Protein AF-A0A1V4EN80-F1 (afdb_monomer_lite)

pLDDT: mean 83.75, std 21.22, range [40.97, 98.88]

Structure (mmCIF, N/CA/C/O backbone):
data_AF-A0A1V4EN80-F1
#
_entry.id   AF-A0A1V4EN80-F1
#
loop_
_atom_site.group_PDB
_atom_site.id
_atom_site.type_symbol
_atom_site.label_atom_id
_atom_site.label_alt_id
_atom_site.label_comp_id
_atom_site.label_asym_id
_atom_site.label_entity_id
_atom_site.label_seq_id
_atom_site.pdbx_PDB_ins_code
_atom_site.Cartn_x
_atom_site.Cartn_y
_atom_site.Cartn_z
_atom_site.occupancy
_atom_site.B_iso_or_equiv
_atom_site.auth_seq_id
_atom_site.auth_comp_id
_atom_site.auth_asym_id
_atom_site.auth_atom_id
_atom_site.pdbx_PDB_model_num
ATOM 1 N N . MET A 1 1 ? 13.459 69.118 -54.278 1.00 47.97 1 MET A N 1
ATOM 2 C CA . MET A 1 1 ? 12.628 68.719 -53.125 1.00 47.97 1 MET A CA 1
ATOM 3 C C . MET A 1 1 ? 13.184 67.419 -52.588 1.00 47.97 1 MET A C 1
ATOM 5 O O . MET A 1 1 ? 13.144 66.418 -53.289 1.00 47.97 1 MET A O 1
ATOM 9 N N . ALA A 1 2 ? 13.816 67.483 -51.419 1.00 44.62 2 ALA A N 1
ATOM 10 C CA . ALA A 1 2 ? 14.372 66.327 -50.732 1.00 44.62 2 ALA A CA 1
ATOM 11 C C . ALA A 1 2 ? 13.238 65.565 -50.035 1.00 44.62 2 ALA A C 1
ATOM 13 O O . ALA A 1 2 ? 12.457 66.169 -49.305 1.00 44.62 2 ALA A O 1
ATOM 14 N N . GLY A 1 3 ? 13.150 64.260 -50.273 1.00 40.97 3 GLY A N 1
ATOM 15 C CA . GLY A 1 3 ? 12.233 63.363 -49.582 1.00 40.97 3 GLY A CA 1
ATOM 16 C C . GLY A 1 3 ? 12.987 62.101 -49.199 1.00 40.97 3 GLY 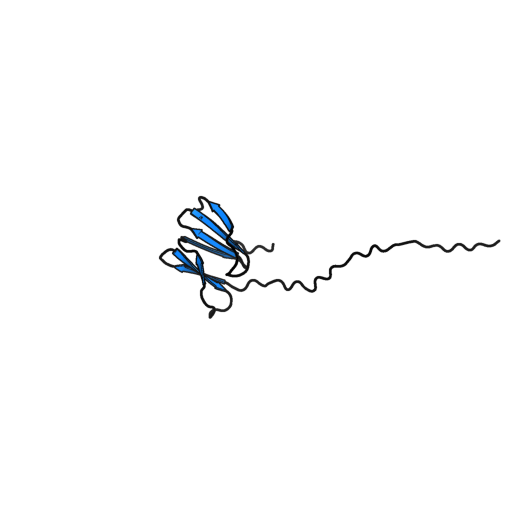A C 1
ATOM 17 O O . GLY A 1 3 ? 13.075 61.174 -49.995 1.00 40.97 3 GLY A O 1
ATOM 18 N N . LEU A 1 4 ? 13.571 62.095 -48.002 1.00 50.78 4 LEU A N 1
ATOM 19 C CA . LEU A 1 4 ? 14.156 60.910 -47.388 1.00 50.78 4 LEU A CA 1
ATOM 20 C C . LEU A 1 4 ? 13.590 60.805 -45.970 1.00 50.78 4 LEU A C 1
ATOM 22 O O . LEU A 1 4 ? 13.948 61.591 -45.097 1.00 50.78 4 LEU A O 1
ATOM 26 N N . LEU A 1 5 ? 12.691 59.850 -45.754 1.00 49.31 5 LEU A N 1
ATOM 27 C CA . LEU A 1 5 ? 12.313 59.367 -44.430 1.00 49.31 5 LEU A CA 1
ATOM 28 C C . LEU A 1 5 ? 12.266 57.838 -44.517 1.00 49.31 5 LEU A C 1
ATOM 30 O O . LEU A 1 5 ? 11.407 57.312 -45.227 1.00 49.31 5 LEU A O 1
ATOM 34 N N . PRO A 1 6 ? 13.180 57.105 -43.861 1.00 51.16 6 PRO A N 1
ATOM 35 C CA . PRO A 1 6 ? 13.035 55.668 -43.729 1.00 51.16 6 PRO A CA 1
ATOM 36 C C . PRO A 1 6 ? 11.945 55.336 -42.703 1.00 51.16 6 PRO A C 1
ATOM 38 O O . PRO A 1 6 ? 11.866 55.917 -41.621 1.00 51.16 6 PRO A O 1
ATOM 41 N N . ALA A 1 7 ? 11.100 54.381 -43.081 1.00 54.31 7 ALA A N 1
ATOM 42 C CA . ALA A 1 7 ? 10.155 53.706 -42.210 1.00 54.31 7 ALA A CA 1
ATOM 43 C C . ALA A 1 7 ? 10.874 52.680 -41.323 1.00 54.31 7 ALA A C 1
ATOM 45 O O . ALA A 1 7 ? 11.855 52.075 -41.752 1.00 54.31 7 ALA A O 1
ATOM 46 N N . GLY A 1 8 ? 10.303 52.397 -40.151 1.00 47.41 8 GLY A N 1
ATOM 47 C CA . GLY A 1 8 ? 10.409 51.053 -39.583 1.00 47.41 8 GLY A CA 1
ATOM 48 C C . GLY A 1 8 ? 10.825 50.955 -38.122 1.00 47.41 8 GLY A C 1
ATOM 49 O O . GLY A 1 8 ? 11.986 50.727 -37.824 1.00 47.41 8 GLY A O 1
ATOM 50 N N . LEU A 1 9 ? 9.818 51.037 -37.250 1.00 52.44 9 LEU 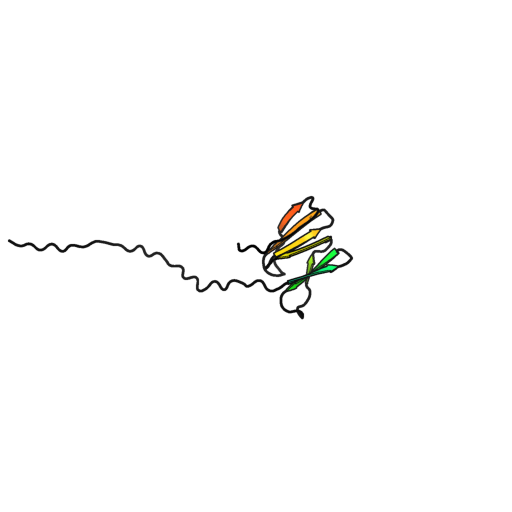A N 1
ATOM 51 C CA . LEU A 1 9 ? 9.512 50.051 -36.204 1.00 52.44 9 LEU A CA 1
ATOM 52 C C . LEU A 1 9 ? 10.629 49.692 -35.210 1.00 52.44 9 LEU A C 1
ATOM 54 O O . LEU A 1 9 ? 11.437 48.792 -35.419 1.00 52.44 9 LEU A O 1
ATOM 58 N N . GLY A 1 10 ? 10.546 50.319 -34.036 1.00 48.19 10 GLY A N 1
ATOM 59 C CA . GLY A 1 10 ? 11.076 49.736 -32.815 1.00 48.19 10 GLY A CA 1
ATOM 60 C C . GLY A 1 10 ? 10.286 48.481 -32.448 1.00 48.19 10 GLY A C 1
ATOM 61 O O . GLY A 1 10 ? 9.075 48.530 -32.253 1.00 48.19 10 GLY A O 1
ATOM 62 N N . THR A 1 11 ? 10.987 47.366 -32.303 1.00 47.28 11 THR A N 1
ATOM 63 C CA . THR A 1 11 ? 10.538 46.255 -31.469 1.00 47.28 11 THR A CA 1
ATOM 64 C C . THR A 1 11 ? 11.682 45.936 -30.527 1.00 47.28 11 THR A C 1
ATOM 66 O O . THR A 1 11 ? 12.631 45.247 -30.893 1.00 47.28 11 THR A O 1
ATOM 69 N N . THR A 1 12 ? 11.623 46.472 -29.309 1.00 44.81 12 THR A N 1
ATOM 70 C CA . THR A 1 12 ? 12.379 45.898 -28.199 1.00 44.81 12 THR A CA 1
ATOM 71 C C . THR A 1 12 ? 11.799 44.513 -27.962 1.00 44.81 12 THR A C 1
ATOM 73 O O . THR A 1 12 ? 10.725 44.374 -27.375 1.00 44.81 12 THR A O 1
ATOM 76 N N . SER A 1 13 ? 12.458 43.483 -28.478 1.00 53.97 13 SER A N 1
ATOM 77 C CA . SER A 1 13 ? 12.161 42.108 -28.109 1.00 53.97 13 SER A CA 1
ATOM 78 C C . SER A 1 13 ? 12.481 41.978 -26.624 1.00 53.97 13 SER A C 1
ATOM 80 O O . SER A 1 13 ? 13.644 41.966 -26.226 1.00 53.97 13 SER A O 1
ATOM 82 N N . ALA A 1 14 ? 11.439 41.937 -25.794 1.00 46.53 14 ALA A N 1
ATOM 83 C CA . ALA A 1 14 ? 11.564 41.468 -24.428 1.00 46.53 14 ALA A CA 1
ATOM 84 C C . ALA A 1 14 ? 12.190 40.072 -24.494 1.00 46.53 14 ALA A C 1
ATOM 86 O O . ALA A 1 14 ? 11.644 39.168 -25.131 1.00 46.53 14 ALA A O 1
ATOM 87 N N . SER A 1 15 ? 13.366 39.912 -23.894 1.00 54.09 15 SER A N 1
ATOM 88 C CA . SER A 1 15 ? 13.996 38.612 -23.728 1.00 54.09 15 SER A CA 1
ATOM 89 C C . SER A 1 15 ? 13.116 37.786 -22.794 1.00 54.09 15 SER A C 1
ATOM 91 O O . SER A 1 15 ? 13.261 37.849 -21.574 1.00 54.09 15 SER A O 1
ATOM 93 N N . ALA A 1 16 ? 12.178 37.029 -23.363 1.00 52.41 16 ALA A N 1
ATOM 94 C CA . ALA A 1 16 ? 11.603 35.891 -22.677 1.00 52.41 16 ALA A CA 1
ATOM 95 C C . ALA A 1 16 ? 12.777 34.952 -22.399 1.00 52.41 16 ALA A C 1
ATOM 97 O O . ALA A 1 16 ? 13.342 34.354 -23.316 1.00 52.41 16 ALA A O 1
ATOM 98 N N . GLN A 1 17 ? 13.203 34.903 -21.138 1.00 45.00 17 GLN A N 1
ATOM 99 C CA . GLN A 1 17 ? 14.103 33.873 -20.655 1.00 45.00 17 GLN A CA 1
ATOM 100 C C . GLN A 1 17 ? 13.371 32.548 -20.857 1.00 45.00 17 GLN A C 1
ATOM 102 O O . GLN A 1 17 ? 12.575 32.126 -20.023 1.00 45.00 17 GLN A O 1
ATOM 107 N N . ALA A 1 18 ? 13.598 31.913 -22.003 1.00 45.16 18 ALA A N 1
ATOM 108 C CA . ALA A 1 18 ? 13.300 30.511 -22.169 1.00 45.16 18 ALA A CA 1
ATOM 109 C C . ALA A 1 18 ? 14.209 29.784 -21.176 1.00 45.16 18 ALA A C 1
ATOM 111 O O . ALA A 1 18 ? 15.387 29.553 -21.444 1.00 45.16 18 ALA A O 1
ATOM 112 N N . GLN A 1 19 ? 13.671 29.483 -19.992 1.00 46.03 19 GLN A N 1
ATOM 113 C CA . GLN A 1 19 ? 14.190 28.422 -19.150 1.00 46.03 19 GLN A CA 1
ATOM 114 C C . GLN A 1 19 ? 14.097 27.149 -19.982 1.00 46.03 19 GLN A C 1
ATOM 116 O O . GLN A 1 19 ? 13.085 26.454 -19.990 1.00 46.03 19 GLN A O 1
ATOM 121 N N . THR A 1 20 ? 15.161 26.851 -20.718 1.00 42.09 20 THR A N 1
ATOM 122 C CA . THR A 1 20 ? 15.401 25.522 -21.249 1.00 42.09 20 THR A CA 1
ATOM 123 C C . THR A 1 20 ? 15.756 24.655 -20.051 1.00 42.09 20 THR A C 1
ATOM 125 O O . THR A 1 20 ? 16.927 24.404 -19.764 1.00 42.09 20 THR A O 1
ATOM 128 N N . GLN A 1 21 ? 14.737 24.224 -19.310 1.00 45.31 21 GLN A N 1
ATOM 129 C CA . GLN A 1 21 ? 14.835 22.948 -18.634 1.00 45.31 21 GLN A CA 1
ATOM 130 C C . GLN A 1 21 ? 15.072 21.942 -19.764 1.00 45.31 21 GLN A C 1
ATOM 132 O O . GLN A 1 21 ? 14.174 21.661 -20.557 1.00 45.31 21 GLN A O 1
ATOM 137 N N . GLY A 1 22 ? 16.325 21.492 -19.917 1.00 50.28 22 GLY A N 1
ATOM 138 C CA . GLY A 1 22 ? 16.623 20.289 -20.698 1.00 50.28 22 GLY A CA 1
ATOM 139 C C . GLY A 1 22 ? 15.665 19.180 -20.262 1.00 50.28 22 GLY A C 1
ATOM 140 O O . GLY A 1 22 ? 15.159 19.276 -19.143 1.00 50.28 22 GLY A O 1
ATOM 141 N N . PRO A 1 23 ? 15.362 18.196 -21.132 1.00 53.62 23 PRO A N 1
ATOM 142 C CA . PRO A 1 23 ? 14.209 17.317 -20.959 1.00 53.62 23 PRO A CA 1
ATOM 143 C C . PRO A 1 23 ? 14.129 16.884 -19.502 1.00 53.62 23 PRO A C 1
ATOM 145 O O . PRO A 1 23 ? 15.044 16.211 -19.026 1.00 53.62 23 PRO A O 1
ATOM 148 N N . ALA A 1 24 ? 13.098 17.354 -18.788 1.00 55.03 24 ALA A N 1
ATOM 149 C CA . ALA A 1 24 ? 12.800 16.850 -17.463 1.00 55.03 24 ALA A CA 1
ATOM 150 C C . ALA A 1 24 ? 12.681 15.349 -17.672 1.00 55.03 24 ALA A C 1
ATOM 152 O O . ALA A 1 24 ? 11.801 14.881 -18.397 1.00 55.03 24 ALA A O 1
ATOM 153 N N . GLN A 1 25 ? 13.677 14.616 -17.190 1.00 50.78 25 GLN A N 1
ATOM 154 C CA . GLN A 1 25 ? 13.708 13.181 -17.320 1.00 50.78 25 GLN A CA 1
ATOM 155 C C . GLN A 1 25 ? 12.595 12.740 -16.389 1.00 50.78 25 GLN A C 1
ATOM 157 O O . GLN A 1 25 ? 12.798 12.705 -15.179 1.00 50.78 25 GLN A O 1
ATOM 162 N N . ALA A 1 26 ? 11.386 12.590 -16.942 1.00 57.69 26 ALA A N 1
ATOM 163 C CA . ALA A 1 26 ? 10.221 12.184 -16.186 1.00 57.69 26 ALA A CA 1
ATOM 164 C C . ALA A 1 26 ? 10.663 10.960 -15.394 1.00 57.69 26 ALA A C 1
ATOM 166 O O . ALA A 1 26 ? 11.116 9.976 -15.988 1.00 57.69 26 ALA A O 1
ATOM 167 N N . ALA A 1 27 ? 10.669 11.080 -14.067 1.00 60.66 27 ALA A N 1
ATOM 168 C CA . ALA A 1 27 ? 11.023 9.973 -13.208 1.00 60.66 27 ALA A CA 1
ATOM 169 C C . ALA A 1 27 ? 9.957 8.912 -13.465 1.00 60.66 27 ALA A C 1
ATOM 171 O O . ALA A 1 27 ? 8.818 9.038 -13.028 1.00 60.66 27 ALA A O 1
ATOM 172 N N . VAL A 1 28 ? 10.290 7.917 -14.284 1.00 69.44 28 VAL A N 1
ATOM 173 C CA . VAL A 1 28 ? 9.371 6.822 -14.556 1.00 69.44 28 VAL A CA 1
ATOM 174 C C . VAL A 1 28 ? 9.251 6.060 -13.249 1.00 69.44 28 VAL A C 1
ATOM 176 O O . VAL A 1 28 ? 10.232 5.472 -12.789 1.00 69.44 28 VAL A O 1
ATOM 179 N N . ALA A 1 29 ? 8.062 6.101 -12.649 1.00 76.19 29 ALA A N 1
ATOM 180 C CA . ALA A 1 29 ? 7.747 5.290 -11.488 1.00 76.19 29 ALA A CA 1
ATOM 181 C C . ALA A 1 29 ? 8.104 3.830 -11.798 1.00 76.19 29 ALA A C 1
ATOM 183 O O . ALA A 1 29 ? 7.629 3.244 -12.777 1.00 76.19 29 ALA A O 1
ATOM 184 N N . LEU A 1 30 ? 8.991 3.258 -10.988 1.00 89.88 30 LEU A N 1
ATOM 185 C CA . LEU A 1 30 ? 9.373 1.862 -11.130 1.00 89.88 30 LEU A CA 1
ATOM 186 C C . LEU A 1 30 ? 8.190 0.973 -10.715 1.00 89.88 30 LEU A C 1
ATOM 188 O O . LEU A 1 30 ? 7.422 1.343 -9.826 1.00 89.88 30 LEU A O 1
ATOM 192 N N . PRO A 1 31 ? 8.024 -0.212 -11.328 1.00 93.81 31 PRO A N 1
ATOM 193 C CA . PRO A 1 31 ? 6.941 -1.113 -10.963 1.00 93.81 31 PRO A CA 1
ATOM 194 C C . PRO A 1 31 ? 7.055 -1.521 -9.493 1.00 93.81 31 PRO A C 1
ATOM 196 O O . PRO A 1 31 ? 8.149 -1.798 -8.992 1.00 93.81 31 PRO A O 1
ATOM 199 N N . ARG A 1 32 ? 5.909 -1.592 -8.815 1.00 96.69 32 ARG A N 1
ATOM 200 C CA . ARG A 1 32 ? 5.815 -1.965 -7.403 1.00 96.69 32 ARG A CA 1
ATOM 201 C C . ARG A 1 32 ? 4.992 -3.219 -7.214 1.00 96.69 32 ARG A C 1
ATOM 203 O O . ARG A 1 32 ? 4.007 -3.447 -7.912 1.00 96.69 32 ARG A O 1
ATOM 210 N N . ILE A 1 33 ? 5.386 -4.008 -6.223 1.00 98.38 33 ILE A N 1
ATOM 211 C CA . ILE A 1 33 ? 4.592 -5.124 -5.717 1.00 98.38 33 ILE A CA 1
ATOM 212 C C . ILE A 1 33 ? 4.462 -4.941 -4.215 1.00 98.38 33 ILE A C 1
ATOM 214 O O . ILE A 1 33 ? 5.468 -4.777 -3.527 1.00 98.38 33 ILE A O 1
ATOM 218 N N . GLY A 1 34 ? 3.225 -4.985 -3.731 1.00 98.31 34 GLY A N 1
ATOM 219 C CA . GLY A 1 34 ? 2.886 -4.890 -2.320 1.00 98.31 34 GLY A CA 1
ATOM 220 C C . GLY A 1 34 ? 2.321 -6.203 -1.806 1.00 98.31 34 GLY A C 1
ATOM 221 O O . GLY A 1 34 ? 1.607 -6.903 -2.523 1.00 98.31 34 GLY A O 1
ATOM 222 N N . VAL A 1 35 ? 2.640 -6.531 -0.561 1.00 98.69 35 VAL A N 1
ATOM 223 C CA . VAL A 1 35 ? 2.041 -7.645 0.172 1.00 98.69 35 VAL A CA 1
ATOM 224 C C . VAL A 1 35 ? 1.615 -7.159 1.546 1.00 98.69 35 VAL A C 1
ATOM 226 O O . VAL A 1 35 ? 2.340 -6.414 2.201 1.00 98.69 35 VAL A O 1
ATOM 229 N N . LEU A 1 36 ? 0.449 -7.614 1.989 1.00 98.69 36 LEU A N 1
ATOM 230 C CA . LEU A 1 36 ? 0.000 -7.463 3.363 1.00 98.69 36 LEU A CA 1
ATOM 231 C C . LEU A 1 36 ? 0.089 -8.826 4.044 1.00 98.69 36 LEU A C 1
ATOM 233 O O . LEU A 1 36 ? -0.515 -9.797 3.582 1.00 98.69 36 LEU A O 1
ATOM 237 N N . LYS A 1 37 ? 0.879 -8.918 5.112 1.00 98.38 37 LYS A N 1
ATOM 238 C CA . LYS A 1 37 ? 1.035 -10.154 5.881 1.00 98.38 37 LYS A CA 1
ATOM 239 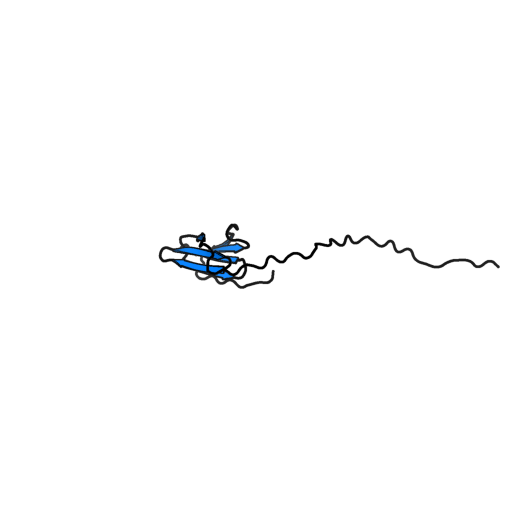C C . LYS A 1 37 ? -0.025 -10.267 6.970 1.00 98.38 37 LYS A C 1
ATOM 241 O O . LYS A 1 37 ? -0.545 -9.276 7.480 1.00 98.38 37 LYS A O 1
ATOM 246 N N . VAL A 1 38 ? -0.261 -11.506 7.400 1.00 97.19 38 VAL A N 1
ATOM 247 C CA . VAL A 1 38 ? -0.901 -11.771 8.693 1.00 97.19 38 VAL A CA 1
ATOM 248 C C . VAL A 1 38 ? -0.109 -11.039 9.781 1.00 97.19 38 VAL A C 1
ATOM 250 O O . VAL A 1 38 ? 1.114 -11.141 9.815 1.00 97.19 38 VAL A O 1
ATOM 253 N N . GLY A 1 39 ? -0.804 -10.299 10.645 1.00 94.75 39 GLY A N 1
ATOM 254 C CA . GLY A 1 39 ? -0.187 -9.444 11.667 1.00 94.75 39 GLY A CA 1
ATOM 255 C C . GLY A 1 39 ? -0.111 -7.960 11.295 1.00 94.75 39 GLY A C 1
ATOM 256 O O . GLY A 1 39 ? 0.132 -7.147 12.177 1.00 94.75 39 GLY A O 1
ATOM 257 N N . GLY A 1 40 ? -0.398 -7.597 10.039 1.00 98.31 40 GLY A N 1
ATOM 258 C CA . GLY A 1 40 ? -0.552 -6.201 9.620 1.00 98.31 40 GLY A CA 1
ATOM 259 C C . GLY A 1 40 ? 0.709 -5.538 9.067 1.00 98.31 40 GLY A C 1
ATOM 260 O O . GLY A 1 40 ? 0.698 -4.331 8.840 1.00 98.31 40 GLY A O 1
ATOM 261 N N . ASP A 1 41 ? 1.777 -6.298 8.816 1.00 98.75 41 ASP A N 1
ATOM 262 C CA . ASP A 1 41 ? 2.962 -5.781 8.127 1.00 98.75 41 ASP A CA 1
ATOM 263 C C . ASP A 1 41 ? 2.666 -5.612 6.630 1.00 98.75 41 ASP A C 1
ATOM 265 O O . ASP A 1 41 ? 2.453 -6.597 5.908 1.00 98.75 41 ASP A O 1
ATOM 269 N N . ALA A 1 42 ? 2.704 -4.371 6.150 1.00 98.69 42 ALA A N 1
ATOM 270 C CA . ALA A 1 42 ? 2.675 -4.032 4.735 1.00 98.69 42 ALA A CA 1
ATOM 271 C C . ALA A 1 42 ? 4.109 -3.914 4.210 1.00 98.69 42 ALA A C 1
ATOM 273 O O . ALA A 1 42 ? 4.880 -3.073 4.671 1.00 98.69 42 ALA A O 1
ATOM 274 N N . LEU A 1 43 ? 4.476 -4.753 3.241 1.00 98.88 43 LEU A N 1
ATOM 275 C CA . LEU A 1 43 ? 5.784 -4.698 2.593 1.00 98.88 43 LEU A CA 1
ATOM 276 C C . LEU A 1 43 ? 5.637 -4.354 1.119 1.00 98.88 43 LEU A C 1
ATOM 278 O O . LEU A 1 43 ? 4.763 -4.893 0.439 1.00 98.88 43 LEU A O 1
ATOM 282 N N . VAL A 1 44 ? 6.543 -3.526 0.609 1.00 98.75 44 VAL A N 1
ATOM 283 C CA . VAL A 1 44 ? 6.619 -3.181 -0.812 1.00 98.75 44 VAL A CA 1
ATOM 284 C C . VAL A 1 44 ? 8.034 -3.401 -1.316 1.00 98.75 44 VAL A C 1
ATOM 286 O O . VAL A 1 44 ? 9.014 -3.169 -0.612 1.00 98.75 44 VAL A O 1
ATOM 289 N N . LYS A 1 45 ? 8.144 -3.883 -2.550 1.00 98.31 45 LYS A N 1
ATOM 290 C CA . LYS A 1 45 ? 9.385 -3.822 -3.321 1.00 98.31 45 LYS A CA 1
ATOM 291 C C . LYS A 1 45 ? 9.164 -2.990 -4.573 1.00 98.31 45 LYS A C 1
ATOM 293 O O . LYS A 1 45 ? 8.070 -2.994 -5.141 1.00 98.31 45 LYS A O 1
ATOM 298 N N . GLU A 1 46 ? 10.224 -2.325 -5.005 1.00 96.88 46 GLU A N 1
ATOM 299 C CA . GLU A 1 46 ? 10.241 -1.462 -6.179 1.00 96.88 46 GLU A CA 1
ATOM 300 C C . GLU A 1 46 ? 11.322 -1.934 -7.159 1.00 96.88 46 GLU A C 1
ATOM 302 O O . GLU A 1 46 ? 12.444 -2.255 -6.764 1.00 96.88 46 GLU A O 1
ATOM 307 N N . GLY A 1 47 ? 10.968 -2.011 -8.443 1.00 96.00 47 GLY A N 1
ATOM 308 C CA . GLY A 1 47 ? 11.836 -2.501 -9.509 1.00 96.00 47 GLY A CA 1
ATOM 309 C C . GLY A 1 47 ? 11.568 -3.959 -9.897 1.00 96.00 47 GLY A C 1
ATOM 310 O O . GLY A 1 47 ? 10.430 -4.426 -9.926 1.00 96.00 47 GLY A O 1
ATOM 311 N N . GLY A 1 48 ? 12.627 -4.679 -10.280 1.00 95.81 48 GLY A N 1
ATOM 312 C CA . GLY A 1 48 ? 12.523 -6.048 -10.792 1.00 95.81 48 GLY A CA 1
ATOM 313 C C . GLY A 1 48 ? 12.020 -7.065 -9.758 1.00 95.81 48 GLY A C 1
ATOM 314 O O . GLY A 1 48 ? 12.018 -6.828 -8.552 1.00 95.81 48 GLY A O 1
ATOM 315 N N . LEU A 1 49 ? 11.648 -8.266 -10.217 1.00 97.00 49 LEU A N 1
ATOM 316 C CA . LEU A 1 49 ? 11.112 -9.313 -9.335 1.00 97.00 49 LEU A CA 1
ATOM 317 C C . LEU A 1 49 ? 12.101 -9.785 -8.250 1.00 97.00 49 LEU A C 1
ATOM 319 O O . LEU A 1 49 ? 11.650 -10.315 -7.235 1.00 97.00 49 LEU A O 1
ATOM 323 N N . SER A 1 50 ? 13.405 -9.558 -8.427 1.00 97.44 50 SER A N 1
ATOM 324 C CA . SER A 1 50 ? 14.465 -9.866 -7.458 1.00 97.44 50 SER A CA 1
ATOM 325 C C . SER A 1 50 ? 14.764 -8.740 -6.459 1.00 97.44 50 SER A C 1
ATOM 327 O O . SER A 1 50 ? 15.688 -8.886 -5.663 1.00 97.44 50 SER A O 1
ATOM 329 N N . ALA A 1 51 ? 14.045 -7.614 -6.512 1.00 97.94 51 ALA A N 1
ATOM 330 C CA . ALA A 1 51 ? 14.239 -6.511 -5.577 1.00 97.94 51 ALA A CA 1
ATOM 331 C C . ALA A 1 51 ? 13.928 -6.929 -4.130 1.00 97.94 51 ALA A C 1
ATOM 333 O O . ALA A 1 51 ? 13.034 -7.745 -3.878 1.00 97.94 51 ALA A O 1
ATOM 334 N N . SER A 1 52 ? 14.665 -6.345 -3.186 1.00 98.31 52 SER A N 1
ATOM 335 C CA . SER A 1 52 ? 14.455 -6.552 -1.754 1.00 98.31 52 SER A CA 1
ATOM 336 C C . SER A 1 52 ? 13.118 -5.967 -1.302 1.00 98.31 52 SER A C 1
ATOM 338 O O . SER A 1 52 ? 12.696 -4.912 -1.772 1.00 98.31 52 SER A O 1
ATOM 340 N N . TRP A 1 53 ? 12.469 -6.646 -0.360 1.00 98.69 53 TRP A N 1
ATOM 341 C CA . TRP A 1 53 ? 11.264 -6.147 0.297 1.00 98.69 53 TRP A CA 1
ATOM 342 C C . TRP A 1 53 ? 11.614 -5.107 1.360 1.00 98.69 53 TRP A C 1
ATOM 344 O O . TRP A 1 53 ? 12.551 -5.308 2.133 1.00 98.69 53 TRP A O 1
ATOM 354 N N . VAL A 1 54 ? 10.822 -4.043 1.430 1.00 98.62 54 VAL A N 1
ATOM 355 C CA . VAL A 1 54 ? 10.889 -2.999 2.456 1.00 98.62 54 VAL A CA 1
ATOM 356 C C . VAL A 1 54 ? 9.612 -3.062 3.284 1.00 98.62 54 VAL A C 1
ATOM 358 O O . VAL A 1 54 ? 8.526 -3.182 2.721 1.00 98.62 54 VAL A O 1
ATOM 361 N N . LEU A 1 55 ? 9.735 -3.023 4.613 1.00 98.62 55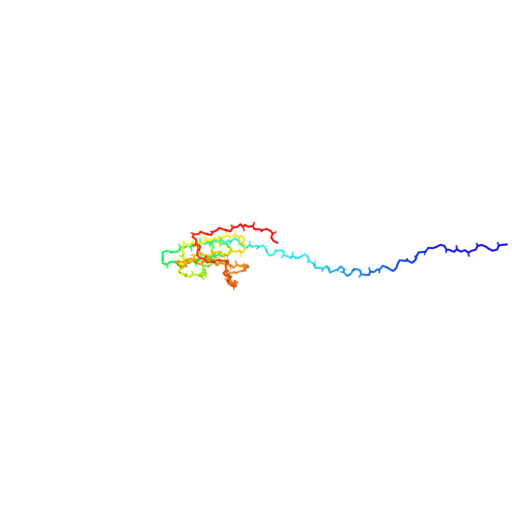 LEU A N 1
ATOM 362 C CA . LEU A 1 55 ? 8.588 -2.815 5.497 1.00 98.62 55 LEU A CA 1
ATOM 363 C C . LEU A 1 55 ? 8.159 -1.353 5.386 1.00 98.62 55 LEU A C 1
ATOM 365 O O . LEU A 1 55 ? 8.941 -0.460 5.697 1.00 98.62 55 LEU A O 1
ATOM 369 N N . GLU A 1 56 ? 6.934 -1.137 4.931 1.00 98.56 56 GLU A N 1
ATOM 370 C CA . GLU A 1 56 ? 6.396 0.189 4.644 1.00 98.56 56 GLU A CA 1
ATOM 371 C C . GLU A 1 56 ? 5.565 0.751 5.795 1.00 98.56 56 GLU A C 1
ATOM 373 O O . GLU A 1 56 ? 5.666 1.935 6.121 1.00 98.56 56 GLU A O 1
ATOM 378 N N . HIS A 1 57 ? 4.749 -0.101 6.418 1.00 98.50 57 HIS A N 1
ATOM 379 C CA . HIS A 1 57 ? 3.914 0.262 7.558 1.00 98.50 57 HIS A CA 1
ATOM 380 C C . HIS A 1 57 ? 3.476 -1.002 8.322 1.00 98.50 57 HIS A C 1
ATOM 382 O O . HIS A 1 57 ? 3.366 -2.076 7.726 1.00 98.50 57 HIS A O 1
ATOM 388 N N . ASP A 1 58 ? 3.208 -0.874 9.621 1.00 98.06 58 ASP A N 1
ATOM 389 C CA . ASP A 1 58 ? 2.640 -1.927 10.479 1.00 98.06 58 ASP A CA 1
ATOM 390 C C . ASP A 1 58 ? 1.167 -1.642 10.846 1.00 98.06 58 ASP A C 1
ATOM 392 O O . ASP A 1 58 ? 0.623 -0.584 10.522 1.00 98.06 58 ASP A O 1
ATOM 396 N N . GLY A 1 59 ? 0.466 -2.607 11.453 1.00 98.06 59 GLY A N 1
ATOM 397 C CA . GLY A 1 59 ? -0.941 -2.433 11.851 1.00 98.06 59 GLY A CA 1
ATOM 398 C C . GLY A 1 59 ? -1.912 -2.178 10.685 1.00 98.06 59 GLY A C 1
ATOM 399 O O . GLY A 1 59 ? -3.003 -1.633 10.884 1.00 98.06 59 GLY A O 1
ATOM 400 N N . VAL A 1 60 ? -1.514 -2.549 9.467 1.00 98.75 60 VAL A N 1
ATOM 401 C CA . VAL A 1 60 ? -2.263 -2.342 8.226 1.00 98.75 60 VAL A CA 1
ATOM 402 C C . VAL A 1 60 ? -3.324 -3.426 8.045 1.00 98.75 60 VAL A C 1
ATOM 404 O O . VAL A 1 60 ? -3.102 -4.597 8.346 1.00 98.75 60 VAL A O 1
ATOM 407 N N . ILE A 1 61 ? -4.481 -3.042 7.512 1.00 98.50 61 ILE A N 1
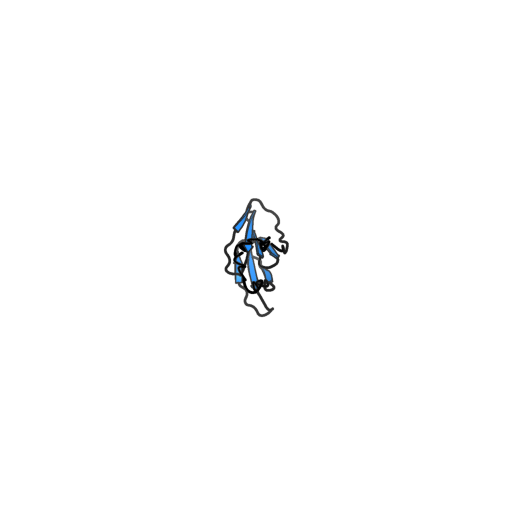ATOM 408 C CA . ILE A 1 61 ? -5.557 -3.953 7.102 1.00 98.50 61 ILE A CA 1
ATOM 409 C C . ILE A 1 61 ? -5.781 -3.963 5.584 1.00 98.50 61 ILE A C 1
ATOM 411 O O . ILE A 1 61 ? -6.367 -4.911 5.069 1.00 98.50 61 ILE A O 1
ATOM 415 N N . GLN A 1 62 ? -5.275 -2.960 4.857 1.00 98.62 62 GLN A N 1
ATOM 416 C CA . GLN A 1 62 ? -5.307 -2.915 3.393 1.00 98.62 62 GLN A CA 1
ATOM 417 C C . GLN A 1 62 ? -4.163 -2.073 2.818 1.00 98.62 62 GLN A C 1
ATOM 419 O O . GLN A 1 62 ? -3.768 -1.062 3.395 1.00 98.62 62 GLN A O 1
ATOM 424 N N . ILE A 1 63 ? -3.658 -2.487 1.654 1.00 98.62 63 ILE A N 1
ATOM 425 C CA . ILE A 1 63 ? -2.642 -1.778 0.870 1.00 98.62 63 ILE A CA 1
ATOM 426 C C . ILE A 1 63 ? -3.196 -1.430 -0.517 1.00 98.62 63 ILE A C 1
ATOM 428 O O . ILE A 1 63 ? -3.861 -2.256 -1.142 1.00 98.62 63 ILE A O 1
ATOM 432 N N . ALA A 1 64 ? -2.896 -0.229 -1.009 1.00 98.38 64 ALA A N 1
ATOM 433 C CA . ALA A 1 64 ? -3.220 0.227 -2.358 1.00 98.38 64 ALA A CA 1
ATOM 434 C C . ALA A 1 64 ? -1.967 0.807 -3.026 1.00 98.38 64 ALA A C 1
ATOM 436 O O . ALA A 1 64 ? -1.224 1.563 -2.409 1.00 98.38 64 ALA A O 1
ATOM 437 N N . LEU A 1 65 ? -1.717 0.457 -4.288 1.00 97.56 65 LEU A N 1
ATOM 438 C CA . LEU A 1 65 ? -0.550 0.917 -5.046 1.00 97.56 65 LEU A CA 1
ATOM 439 C C . LEU A 1 65 ? -0.999 1.533 -6.366 1.00 97.56 65 LEU A C 1
ATOM 441 O O . LEU A 1 65 ? -1.822 0.942 -7.064 1.00 97.56 65 LEU A O 1
ATOM 445 N N . ALA A 1 66 ? -0.424 2.678 -6.729 1.00 95.25 66 ALA A N 1
ATOM 446 C CA . ALA A 1 66 ? -0.628 3.282 -8.041 1.00 95.25 66 ALA A CA 1
ATOM 447 C C . ALA A 1 66 ? 0.534 4.214 -8.399 1.00 95.25 66 ALA A C 1
ATOM 449 O O . ALA A 1 66 ? 0.809 5.154 -7.660 1.00 95.25 66 ALA A O 1
ATOM 450 N N . GLY A 1 67 ? 1.198 3.973 -9.534 1.00 92.38 67 GLY A N 1
ATOM 451 C CA . GLY A 1 67 ? 2.381 4.747 -9.923 1.00 92.38 67 GLY A CA 1
ATOM 452 C C . GLY A 1 67 ? 3.467 4.692 -8.846 1.00 92.38 67 GLY A C 1
ATOM 453 O O . GLY A 1 67 ? 3.817 3.612 -8.365 1.00 92.38 67 GLY A O 1
ATOM 454 N N . ASP A 1 68 ? 3.963 5.859 -8.444 1.00 92.56 68 ASP A N 1
ATOM 455 C CA . ASP A 1 68 ? 4.900 6.036 -7.336 1.00 92.56 68 ASP A CA 1
ATOM 456 C C . ASP A 1 68 ? 4.203 6.319 -5.992 1.00 92.56 68 ASP A C 1
ATOM 458 O O . ASP A 1 68 ? 4.863 6.687 -5.016 1.00 92.56 68 ASP A O 1
ATOM 462 N N . ARG A 1 69 ? 2.898 6.048 -5.879 1.00 95.94 69 ARG A N 1
ATOM 463 C CA . ARG A 1 69 ? 2.158 6.151 -4.618 1.00 95.94 69 ARG A CA 1
ATOM 464 C C . ARG A 1 69 ? 1.986 4.815 -3.913 1.00 95.94 69 ARG A C 1
ATOM 466 O O . ARG A 1 69 ? 1.785 3.769 -4.539 1.00 95.94 69 ARG A O 1
ATOM 473 N N . ILE A 1 70 ? 2.051 4.869 -2.587 1.00 98.00 70 ILE A N 1
ATOM 474 C CA . ILE A 1 70 ? 1.713 3.766 -1.680 1.00 98.00 70 ILE A CA 1
ATOM 475 C C . ILE A 1 70 ? 0.654 4.284 -0.725 1.00 98.00 70 ILE A C 1
ATOM 477 O O . ILE A 1 70 ? 0.866 5.304 -0.079 1.00 98.00 70 ILE A O 1
ATOM 481 N N . GLY A 1 71 ? -0.468 3.580 -0.647 1.00 98.50 71 GLY A N 1
ATOM 482 C CA . GLY A 1 71 ? -1.537 3.816 0.308 1.00 98.50 71 GLY A CA 1
ATOM 483 C C . GLY A 1 71 ? -1.656 2.654 1.284 1.00 98.50 71 GLY A C 1
ATOM 484 O O . GLY A 1 71 ? -1.586 1.492 0.877 1.00 98.50 71 GLY A O 1
ATOM 485 N N . VAL A 1 72 ? -1.867 2.959 2.561 1.00 98.88 72 VAL A N 1
ATOM 486 C CA . VAL A 1 72 ? -2.200 1.975 3.596 1.00 98.88 72 VAL A CA 1
ATOM 487 C C . VAL A 1 72 ? -3.422 2.429 4.381 1.00 98.88 72 VAL A C 1
ATOM 489 O O . VAL A 1 72 ? -3.586 3.611 4.679 1.00 98.88 72 VAL A O 1
ATOM 492 N N . LEU A 1 73 ? -4.276 1.471 4.727 1.00 98.81 73 LEU A N 1
ATOM 493 C CA . LEU A 1 73 ? -5.350 1.643 5.698 1.00 98.81 73 LEU A CA 1
ATOM 494 C C . LEU A 1 73 ? -4.980 0.871 6.960 1.00 98.81 73 LEU A C 1
ATOM 496 O O . LEU A 1 73 ? -4.772 -0.341 6.899 1.00 98.81 73 LEU A O 1
ATOM 500 N N . THR A 1 74 ? -4.897 1.558 8.093 1.00 98.69 74 THR A N 1
ATOM 501 C CA . THR A 1 74 ? -4.584 0.956 9.394 1.00 98.69 74 THR A CA 1
ATOM 502 C C . THR A 1 74 ? -5.844 0.522 10.140 1.00 98.69 74 THR A C 1
ATOM 504 O O . THR A 1 74 ? -6.941 1.025 9.894 1.00 98.69 74 THR A O 1
ATOM 507 N N . GLY A 1 75 ? -5.696 -0.418 11.078 1.00 97.44 75 GLY A N 1
ATOM 508 C CA . GLY A 1 75 ? -6.818 -0.966 11.855 1.00 97.44 75 GLY A CA 1
ATOM 509 C C . GLY A 1 75 ? -7.558 0.048 12.741 1.00 97.44 75 GLY A C 1
ATOM 510 O O . GLY A 1 75 ? -8.689 -0.211 13.143 1.00 97.44 75 GLY A O 1
ATOM 511 N N . ASP A 1 76 ? -6.960 1.210 13.019 1.00 97.62 76 ASP A N 1
ATOM 512 C CA . ASP A 1 76 ? -7.606 2.347 13.692 1.00 97.62 76 ASP A CA 1
ATOM 513 C C . ASP A 1 76 ? -8.390 3.263 12.726 1.00 97.62 76 ASP A C 1
ATOM 515 O O . ASP A 1 76 ? -8.886 4.315 13.131 1.00 97.62 76 ASP A O 1
ATOM 519 N N . GLY A 1 77 ? -8.522 2.869 11.454 1.00 98.44 77 GLY A N 1
ATOM 520 C CA . GLY A 1 77 ? -9.321 3.563 10.447 1.00 98.44 77 GLY A CA 1
ATOM 521 C C . GLY A 1 77 ? -8.640 4.789 9.840 1.00 98.44 77 GLY A C 1
ATOM 522 O O . GLY A 1 77 ? -9.337 5.701 9.394 1.00 98.44 77 GLY A O 1
ATOM 523 N N . LYS A 1 78 ? -7.304 4.870 9.833 1.00 98.75 78 LYS A N 1
ATOM 524 C CA . LYS A 1 78 ? -6.577 5.951 9.147 1.00 98.75 78 LYS A CA 1
ATOM 525 C C . LYS A 1 78 ? -6.097 5.509 7.771 1.00 98.75 78 LYS A C 1
ATOM 527 O O . LYS A 1 78 ? -5.486 4.453 7.632 1.00 98.75 78 LYS A O 1
ATOM 532 N N . ALA A 1 79 ? -6.337 6.354 6.773 1.00 98.81 79 ALA A N 1
ATOM 533 C CA . ALA A 1 79 ? -5.752 6.220 5.447 1.00 98.81 79 ALA A CA 1
ATOM 534 C C . ALA A 1 79 ? -4.500 7.090 5.349 1.00 98.81 79 ALA A C 1
ATOM 536 O O . ALA A 1 79 ? -4.569 8.310 5.526 1.00 98.81 79 ALA A O 1
ATOM 537 N N . TRP A 1 80 ? -3.374 6.460 5.038 1.00 98.81 80 TRP A N 1
ATOM 538 C CA . TRP A 1 80 ? -2.100 7.125 4.802 1.00 98.81 80 TRP A CA 1
ATOM 539 C C . TRP A 1 80 ? -1.670 6.909 3.364 1.00 98.81 80 TRP A C 1
ATOM 541 O O . TRP A 1 80 ? -1.790 5.797 2.850 1.00 98.81 80 TRP A O 1
ATOM 551 N N . VAL A 1 81 ? -1.136 7.948 2.732 1.00 98.44 81 VAL A N 1
ATOM 552 C CA . VAL A 1 81 ? -0.541 7.871 1.399 1.00 98.44 81 VAL A CA 1
ATOM 553 C C . VAL A 1 81 ? 0.828 8.528 1.428 1.00 98.44 81 VAL A C 1
ATOM 555 O O . VAL A 1 81 ? 1.053 9.504 2.136 1.00 98.44 81 VAL A O 1
ATOM 558 N N . LYS A 1 82 ? 1.769 7.979 0.670 1.00 97.06 82 LYS A N 1
ATOM 559 C CA . LYS A 1 82 ? 3.013 8.661 0.318 1.00 97.06 82 LYS A CA 1
ATOM 560 C C . LYS A 1 82 ? 3.227 8.613 -1.186 1.00 97.06 82 LYS A C 1
ATOM 562 O O . LYS A 1 82 ? 2.740 7.692 -1.845 1.00 97.06 82 LYS A O 1
ATOM 567 N N . GLU A 1 83 ? 3.991 9.572 -1.687 1.00 94.56 83 GLU A N 1
ATOM 568 C CA . GLU A 1 83 ? 4.330 9.755 -3.099 1.00 94.56 83 GLU A CA 1
ATOM 569 C C . GLU A 1 83 ? 5.849 9.873 -3.272 1.00 94.56 83 GLU A C 1
ATOM 571 O O . GLU A 1 83 ? 6.542 10.388 -2.391 1.00 94.56 83 GLU A O 1
ATOM 576 N N . GLY A 1 84 ? 6.379 9.365 -4.383 1.00 93.50 84 GLY A N 1
ATOM 577 C CA . GLY A 1 84 ? 7.813 9.215 -4.613 1.00 93.50 84 GLY A CA 1
ATOM 578 C C . GLY A 1 84 ? 8.372 7.879 -4.113 1.00 93.50 84 GLY A C 1
ATOM 579 O O . GLY A 1 84 ? 7.643 6.910 -3.911 1.00 93.50 84 GLY A O 1
ATOM 580 N N . GLY A 1 85 ? 9.697 7.786 -3.956 1.00 94.25 85 GLY A N 1
ATOM 581 C CA . GLY A 1 85 ? 10.393 6.525 -3.645 1.00 94.25 85 GLY A CA 1
ATOM 582 C C . GLY A 1 85 ? 10.017 5.886 -2.297 1.00 94.25 85 GLY A C 1
ATOM 583 O O . GLY A 1 85 ? 9.365 6.492 -1.449 1.00 94.25 85 GLY A O 1
ATOM 584 N N . LEU A 1 86 ? 10.496 4.660 -2.046 1.00 96.31 86 LEU A N 1
ATOM 585 C CA . LEU A 1 86 ? 10.178 3.904 -0.817 1.00 96.31 86 LEU A CA 1
ATOM 586 C C . LEU A 1 86 ? 10.632 4.587 0.494 1.00 96.31 86 LEU A C 1
ATOM 588 O O . LEU A 1 86 ? 10.178 4.217 1.569 1.00 96.31 86 LEU A O 1
ATOM 592 N N . SER A 1 87 ? 11.476 5.617 0.442 1.00 96.06 87 SER A N 1
ATOM 593 C CA . SER A 1 87 ? 11.862 6.422 1.613 1.00 96.06 87 SER A CA 1
ATOM 594 C C . SER A 1 87 ? 11.029 7.697 1.807 1.00 96.06 87 SER A C 1
ATOM 596 O O . SER A 1 87 ? 11.366 8.507 2.669 1.00 96.06 87 SER A O 1
ATOM 598 N N . ALA A 1 88 ? 10.006 7.931 0.980 1.00 97.06 88 ALA A N 1
ATOM 599 C CA . ALA A 1 88 ? 9.163 9.117 1.069 1.00 97.06 88 ALA A CA 1
ATOM 600 C C . ALA A 1 88 ? 8.368 9.176 2.381 1.00 97.06 88 ALA A C 1
ATOM 602 O O . ALA A 1 88 ? 8.107 8.160 3.030 1.00 97.06 88 ALA A O 1
ATOM 603 N N . THR A 1 89 ? 7.976 10.388 2.764 1.00 98.06 89 THR A N 1
ATOM 604 C CA . THR A 1 89 ? 7.199 10.651 3.977 1.00 98.06 89 THR A CA 1
ATOM 605 C C . THR A 1 89 ? 5.717 10.363 3.768 1.00 98.06 89 THR A C 1
ATOM 607 O O . THR A 1 89 ? 5.161 10.700 2.726 1.00 98.06 89 THR A O 1
ATOM 610 N N . TRP A 1 90 ? 5.070 9.807 4.790 1.00 98.50 90 TRP A N 1
ATOM 611 C CA . TRP A 1 90 ? 3.628 9.574 4.814 1.00 98.50 90 TRP A CA 1
ATOM 612 C C . TRP A 1 90 ? 2.823 10.851 5.068 1.00 98.50 90 TRP A C 1
ATOM 614 O O . TRP A 1 90 ? 3.221 11.708 5.858 1.00 98.50 90 TRP A O 1
ATOM 624 N N . VAL A 1 91 ? 1.649 10.918 4.451 1.00 98.50 91 VAL A N 1
ATOM 625 C CA . VAL A 1 91 ? 0.608 11.927 4.649 1.00 98.50 91 VAL A CA 1
ATOM 626 C C . VAL A 1 91 ? -0.665 11.210 5.091 1.00 98.50 91 VAL A C 1
ATOM 628 O O . VAL A 1 91 ? -1.026 10.175 4.534 1.00 98.50 91 VAL A O 1
ATOM 631 N N . THR A 1 92 ? -1.345 11.723 6.118 1.00 98.56 92 THR A N 1
ATOM 632 C CA . THR A 1 92 ? -2.689 11.243 6.469 1.00 98.56 92 THR A CA 1
ATOM 633 C C . THR A 1 92 ? -3.700 11.877 5.522 1.00 98.56 92 THR A C 1
ATOM 635 O O . THR A 1 92 ? -3.899 13.087 5.569 1.00 98.56 92 THR A O 1
ATOM 638 N N . GLU A 1 93 ? -4.371 11.068 4.708 1.00 98.50 93 GLU A N 1
ATOM 639 C CA . GLU A 1 93 ? -5.394 11.549 3.774 1.00 98.50 93 GLU A CA 1
ATOM 640 C C . GLU A 1 93 ? -6.765 11.662 4.449 1.00 98.50 93 GLU A C 1
ATOM 642 O O . GLU A 1 93 ? -7.526 12.592 4.182 1.00 98.50 93 GLU A O 1
ATOM 647 N N . ASN A 1 94 ? -7.112 10.713 5.333 1.00 98.75 94 ASN A N 1
ATOM 648 C CA . ASN A 1 94 ? -8.404 10.714 6.027 1.00 98.75 94 ASN A CA 1
ATOM 649 C C . ASN A 1 94 ? -8.423 9.806 7.280 1.00 98.75 94 ASN A C 1
ATOM 651 O O . ASN A 1 94 ? -7.541 8.969 7.481 1.00 98.75 94 ASN A O 1
ATOM 655 N N . THR A 1 95 ? -9.456 9.952 8.116 1.00 98.50 95 THR A N 1
ATOM 656 C CA . THR A 1 95 ? -9.721 9.156 9.330 1.00 98.50 95 THR A CA 1
ATOM 657 C C . THR A 1 95 ? -11.147 8.592 9.320 1.00 98.50 95 THR A C 1
ATOM 659 O O . THR A 1 95 ? -12.021 9.149 8.662 1.00 98.50 95 THR A O 1
ATOM 662 N N . GLY A 1 96 ? -11.403 7.497 10.042 1.00 98.31 96 GLY A N 1
ATOM 663 C CA . GLY A 1 96 ? -12.696 6.796 9.992 1.00 98.31 96 GLY A CA 1
ATOM 664 C C . GLY A 1 96 ? -12.926 6.039 8.677 1.00 98.31 96 GLY A C 1
ATOM 665 O O . GLY A 1 96 ? -14.064 5.861 8.248 1.00 98.31 96 GLY A O 1
ATOM 666 N N . VAL A 1 97 ? -11.842 5.636 8.016 1.00 98.62 97 VAL A N 1
ATOM 667 C CA . VAL A 1 97 ? -11.838 4.997 6.699 1.00 98.62 97 VAL A CA 1
ATOM 668 C C . VAL A 1 97 ? -12.066 3.492 6.826 1.00 98.62 97 VAL A C 1
ATOM 670 O O . VAL A 1 97 ? -11.566 2.858 7.752 1.00 98.62 97 VAL A O 1
ATOM 673 N N . ILE A 1 98 ? -12.803 2.923 5.871 1.00 98.19 98 ILE A N 1
ATOM 674 C CA . ILE A 1 98 ? -13.051 1.474 5.767 1.00 98.19 98 ILE A CA 1
ATOM 675 C C . ILE A 1 98 ? -12.476 0.845 4.493 1.00 98.19 98 ILE A C 1
ATOM 677 O O . ILE A 1 98 ? -12.417 -0.375 4.405 1.00 98.19 98 ILE A O 1
ATOM 681 N N . ASP A 1 99 ? -12.080 1.662 3.514 1.00 98.50 99 ASP A N 1
ATOM 682 C CA . ASP A 1 99 ? -11.528 1.222 2.233 1.00 98.50 99 ASP A CA 1
ATOM 683 C C . ASP A 1 99 ? -10.638 2.320 1.630 1.00 98.50 99 ASP A C 1
ATOM 685 O O . ASP A 1 99 ? -10.891 3.512 1.828 1.00 98.50 99 ASP A O 1
ATOM 689 N N . ILE A 1 100 ? -9.604 1.923 0.888 1.00 98.25 100 ILE A N 1
ATOM 690 C CA . ILE A 1 100 ? -8.727 2.832 0.145 1.00 98.25 100 ILE A CA 1
ATOM 691 C C . ILE A 1 100 ? -8.391 2.263 -1.236 1.00 98.25 100 ILE A C 1
ATOM 693 O O . ILE A 1 100 ? -7.900 1.144 -1.376 1.00 98.25 100 ILE A O 1
ATOM 697 N N . ALA A 1 101 ? -8.573 3.086 -2.264 1.00 97.88 101 ALA A N 1
ATOM 698 C CA . ALA A 1 101 ? -8.135 2.802 -3.622 1.00 97.88 101 ALA A CA 1
ATOM 699 C C . ALA A 1 101 ? -7.354 3.997 -4.168 1.00 97.88 101 ALA A C 1
ATOM 701 O O . ALA A 1 101 ? -7.697 5.147 -3.902 1.00 97.88 101 ALA A O 1
ATOM 702 N N . LEU A 1 102 ? -6.313 3.717 -4.951 1.00 96.38 102 LEU A N 1
ATOM 703 C CA . LEU A 1 102 ? -5.508 4.732 -5.622 1.00 96.38 102 LEU A CA 1
ATOM 704 C C . LEU A 1 102 ? -5.619 4.549 -7.135 1.00 96.38 102 LEU A C 1
ATOM 706 O O . LEU A 1 102 ? -5.631 3.425 -7.633 1.00 96.38 102 LEU A O 1
ATOM 710 N N . SER A 1 103 ? -5.669 5.657 -7.868 1.00 93.62 103 SER A N 1
ATOM 711 C CA . SER A 1 103 ? -5.538 5.676 -9.325 1.00 93.62 103 SER A CA 1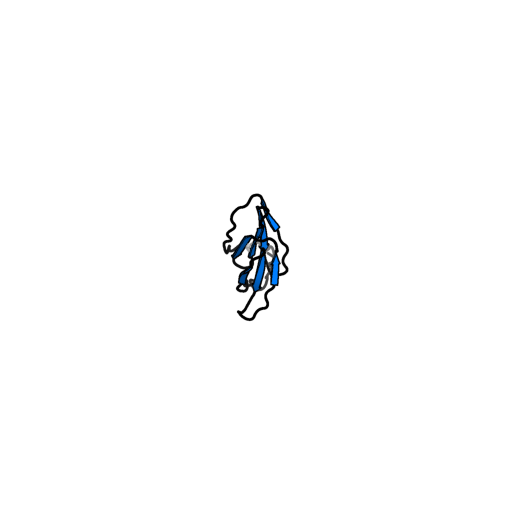
ATOM 712 C C . SER A 1 103 ? -4.136 6.135 -9.717 1.00 93.62 103 SER A C 1
ATOM 714 O O . SER A 1 103 ? -3.491 6.885 -8.989 1.00 93.62 103 SER A O 1
ATOM 716 N N . SER A 1 104 ? -3.628 5.699 -10.866 1.00 83.19 104 SER A N 1
ATOM 717 C CA . SER A 1 104 ? -2.455 6.340 -11.463 1.00 83.19 104 SER A CA 1
ATOM 718 C C . SER A 1 104 ? -2.931 7.627 -12.140 1.00 83.19 104 SER A C 1
ATOM 720 O O . SER A 1 104 ? -3.495 7.567 -13.234 1.00 83.19 104 SER A O 1
ATOM 722 N N . GLY A 1 105 ? -2.799 8.761 -11.450 1.00 70.81 105 GLY A N 1
ATOM 723 C CA . GLY A 1 105 ? -2.971 10.082 -12.052 1.00 70.81 105 GLY A CA 1
ATOM 724 C C . GLY A 1 105 ? -1.778 10.437 -12.941 1.00 70.81 105 GLY A C 1
ATOM 725 O O . GLY A 1 105 ? -0.719 9.820 -12.844 1.00 70.81 105 GLY A O 1
ATOM 726 N N . THR A 1 106 ? -1.978 11.395 -13.841 1.00 58.59 106 THR A N 1
ATOM 727 C CA . THR A 1 106 ? -0.892 12.161 -14.465 1.00 58.59 106 THR A CA 1
ATOM 728 C C . THR A 1 106 ? -1.014 13.587 -13.946 1.00 58.59 106 THR A C 1
ATOM 730 O O . THR A 1 106 ? -1.593 14.443 -14.617 1.00 58.59 106 THR A O 1
ATOM 733 N N . ASP A 1 107 ? -0.631 13.799 -12.701 1.00 54.81 107 ASP A N 1
ATOM 734 C CA . ASP A 1 107 ? -0.431 15.124 -12.126 1.00 54.81 107 ASP A CA 1
ATOM 735 C C . ASP A 1 107 ? 0.798 15.805 -12.756 1.00 54.81 107 ASP A C 1
ATOM 737 O O . ASP A 1 107 ? 1.791 15.099 -13.062 1.00 54.81 107 ASP A O 1
#

Sequence (107 aa):
MAGLLPAGLGTTSASAQAQTQGPAQAAVALPRIGVLKVGGDALVKEGGLSASWVLEHDGVIQIALAGDRIGVLTGDGKAWVKEGGLSATWVTENTGVIDIALSSGTD

Radius of gyration: 26.18 Å; chains: 1; bounding box: 30×80×67 Å

Foldseek 3Di:
DDDDDDDDDDDPPDPPPPPPPPPPPPPFQFDKDWDADPQAFIWMFGHDPPGDIDGQDGQFPDWEDARQKIWTAHPQAWIWMFGHDSPTDIDTPDGNHDDDYDYHDPD

Secondary structure (DSSP, 8-state):
----------------------------PPPEEEEE-TTS-EEEEESSTTPPPEEEESSEEEEEEETTEEEEEETTSEEEEEESSTTPPPEEEEES-S---------